Protein AF-A0A9P9I8K3-F1 (afdb_monomer_lite)

Structure (mmCIF, N/CA/C/O backbone):
data_AF-A0A9P9I8K3-F1
#
_entry.id   AF-A0A9P9I8K3-F1
#
loop_
_atom_site.group_PDB
_atom_site.id
_atom_site.type_symbol
_atom_site.label_atom_id
_atom_site.label_alt_id
_atom_site.label_comp_id
_atom_site.label_asym_id
_atom_site.label_entity_id
_atom_site.label_seq_id
_atom_site.pdbx_PDB_ins_code
_atom_site.Cartn_x
_atom_site.Cartn_y
_atom_site.Cartn_z
_atom_site.occupancy
_atom_site.B_iso_or_equiv
_atom_site.auth_seq_id
_atom_site.auth_comp_id
_atom_site.auth_asym_id
_atom_site.auth_atom_id
_atom_site.pdbx_PDB_model_num
ATOM 1 N N . ILE A 1 1 ? -10.895 -3.985 -4.650 1.00 85.12 1 ILE A N 1
ATOM 2 C CA . ILE A 1 1 ? -10.514 -5.152 -3.808 1.00 85.12 1 ILE A CA 1
ATOM 3 C C . ILE A 1 1 ? -10.291 -4.659 -2.381 1.00 85.12 1 ILE A C 1
ATOM 5 O O . ILE A 1 1 ? -9.589 -3.673 -2.238 1.00 85.12 1 ILE A O 1
ATOM 9 N N . VAL A 1 2 ? -10.897 -5.273 -1.355 1.00 86.38 2 VAL A N 1
ATOM 10 C CA . VAL A 1 2 ? -10.817 -4.781 0.048 1.00 86.38 2 VAL A CA 1
ATOM 11 C C . VAL A 1 2 ? -9.878 -5.577 0.962 1.00 86.38 2 VAL A C 1
ATOM 13 O O . VAL A 1 2 ? -9.572 -5.116 2.061 1.00 86.38 2 VAL A O 1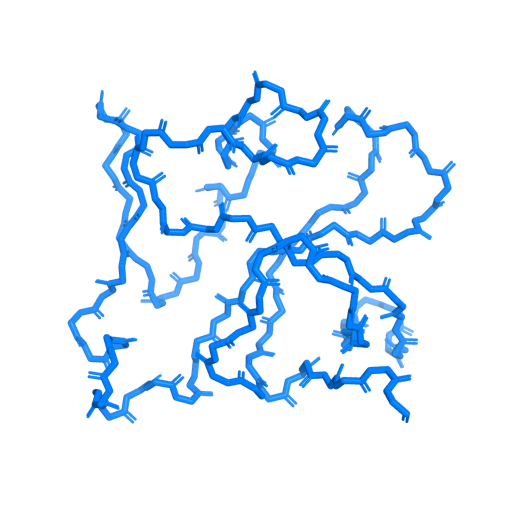
ATOM 16 N N . ASP A 1 3 ? -9.421 -6.739 0.501 1.00 87.19 3 ASP A N 1
ATOM 17 C CA . ASP A 1 3 ? -8.484 -7.622 1.203 1.00 87.19 3 ASP A CA 1
ATOM 18 C C . ASP A 1 3 ? -7.600 -8.355 0.170 1.00 87.19 3 ASP A C 1
ATOM 20 O O . ASP A 1 3 ? -7.895 -9.487 -0.223 1.00 87.19 3 ASP A O 1
ATOM 24 N N . PRO A 1 4 ? -6.609 -7.668 -0.433 1.00 87.94 4 PRO A N 1
ATOM 25 C CA . PRO A 1 4 ? -5.692 -8.289 -1.379 1.00 87.94 4 PRO A CA 1
ATOM 26 C C . PRO A 1 4 ? -4.710 -9.213 -0.656 1.00 87.94 4 PRO A C 1
ATOM 28 O O . PRO A 1 4 ? -4.258 -8.924 0.449 1.00 87.94 4 PRO A O 1
ATOM 31 N N . THR A 1 5 ? -4.316 -10.300 -1.314 1.00 88.00 5 THR A N 1
ATOM 32 C CA . THR A 1 5 ? -3.322 -11.224 -0.768 1.00 88.00 5 THR A CA 1
ATOM 33 C C . THR A 1 5 ? -1.933 -10.576 -0.805 1.00 88.00 5 THR A C 1
ATOM 35 O O . THR A 1 5 ? -1.473 -10.210 -1.894 1.00 88.00 5 THR A O 1
ATOM 38 N N . PRO A 1 6 ? -1.234 -10.444 0.338 1.00 85.38 6 PRO A N 1
ATOM 39 C CA . PRO A 1 6 ? 0.151 -9.986 0.347 1.00 85.38 6 PRO A CA 1
ATOM 40 C C . PRO A 1 6 ? 1.045 -10.887 -0.513 1.00 85.38 6 PRO A C 1
ATOM 42 O O . PRO A 1 6 ? 0.878 -12.105 -0.532 1.00 85.38 6 PRO A O 1
ATOM 45 N N . GLY A 1 7 ? 1.969 -10.290 -1.264 1.00 84.81 7 GLY A N 1
ATOM 46 C CA . GLY A 1 7 ? 2.790 -10.986 -2.258 1.00 84.81 7 GLY A CA 1
ATOM 47 C C . GLY A 1 7 ? 2.058 -11.324 -3.566 1.00 84.81 7 GLY A C 1
ATOM 48 O O . GLY A 1 7 ? 2.680 -11.835 -4.496 1.00 84.81 7 GLY A O 1
ATOM 49 N N . GLY A 1 8 ? 0.759 -11.030 -3.676 1.00 88.75 8 GLY A N 1
ATOM 50 C CA . GLY A 1 8 ? -0.001 -11.175 -4.915 1.00 88.75 8 GLY A CA 1
ATOM 51 C C . GLY A 1 8 ? 0.300 -10.064 -5.925 1.00 88.75 8 GLY A C 1
ATOM 52 O O . GLY A 1 8 ? 0.575 -8.919 -5.552 1.00 88.75 8 GLY A O 1
ATOM 53 N N . ILE A 1 9 ? 0.222 -10.403 -7.216 1.00 91.25 9 ILE A N 1
ATOM 54 C CA . ILE A 1 9 ? 0.326 -9.444 -8.324 1.00 91.25 9 ILE A CA 1
ATOM 55 C C . ILE A 1 9 ? -1.080 -8.998 -8.731 1.00 91.25 9 ILE A C 1
ATOM 57 O O . ILE A 1 9 ? -1.965 -9.825 -8.935 1.00 91.25 9 ILE A O 1
ATOM 61 N N . TYR A 1 10 ? -1.261 -7.691 -8.877 1.00 93.88 10 TYR A N 1
ATOM 62 C CA . TYR A 1 10 ? -2.519 -7.041 -9.239 1.00 93.88 10 TYR A CA 1
ATOM 63 C C . TYR A 1 10 ? -2.270 -5.967 -10.303 1.00 93.88 10 TYR A C 1
ATOM 65 O O . TYR A 1 10 ? -1.129 -5.580 -10.550 1.00 93.88 10 TYR A O 1
ATOM 73 N N . LEU A 1 11 ? -3.330 -5.453 -10.923 1.00 93.81 11 LEU A N 1
ATOM 74 C CA . LEU A 1 11 ? -3.279 -4.194 -11.661 1.00 93.81 11 LEU A CA 1
ATOM 75 C C . LEU A 1 11 ? -3.562 -3.047 -10.691 1.00 93.81 11 LEU A C 1
ATOM 77 O O . LEU A 1 11 ? -4.617 -3.016 -10.061 1.00 93.81 11 LEU A O 1
ATOM 81 N N . GLY A 1 12 ? -2.628 -2.108 -10.586 1.00 92.75 12 GLY A N 1
ATOM 82 C CA . GLY A 1 12 ? -2.774 -0.870 -9.829 1.00 92.75 12 GLY A CA 1
ATOM 83 C C . GLY A 1 12 ? -2.817 0.328 -10.768 1.00 92.75 12 GLY A C 1
ATOM 84 O O . GLY A 1 12 ? -1.989 0.435 -11.677 1.00 92.75 12 GLY A O 1
ATOM 85 N N . TYR A 1 13 ? -3.767 1.237 -10.564 1.00 89.81 13 TYR A N 1
ATOM 86 C CA . TYR A 1 13 ? -3.799 2.491 -11.311 1.00 89.81 13 TYR A CA 1
ATOM 87 C C . TYR A 1 13 ? -2.791 3.484 -10.726 1.00 89.81 13 TYR A C 1
ATOM 89 O O . TYR A 1 13 ? -2.926 3.943 -9.589 1.00 89.81 13 TYR A O 1
ATOM 97 N N . TRP A 1 14 ? -1.770 3.845 -11.506 1.00 80.12 14 TRP A N 1
ATOM 98 C CA . TRP A 1 14 ? -0.751 4.788 -11.061 1.00 80.12 14 TRP A CA 1
ATOM 99 C C . TRP A 1 14 ? -1.091 6.206 -11.510 1.00 80.12 14 TRP A C 1
ATOM 101 O O . TRP A 1 14 ? -1.017 6.549 -12.688 1.00 80.12 14 TRP A O 1
ATOM 111 N N . SER A 1 15 ? -1.419 7.081 -10.559 1.00 73.19 15 SER A N 1
ATOM 112 C CA . SER A 1 15 ? -1.849 8.454 -10.856 1.00 73.19 15 SER A CA 1
ATOM 113 C C . SER A 1 15 ? -0.802 9.301 -11.597 1.00 73.19 15 SER A C 1
ATOM 115 O O . SER A 1 15 ? -1.179 10.199 -12.354 1.00 73.19 15 SER A O 1
ATOM 117 N N . LYS A 1 16 ? 0.501 9.013 -11.426 1.00 72.00 16 LYS A N 1
ATOM 118 C CA . LYS A 1 16 ? 1.592 9.736 -12.106 1.00 72.00 16 LYS A CA 1
ATOM 119 C C . LYS A 1 16 ? 1.666 9.417 -13.599 1.00 72.00 16 LYS A C 1
ATOM 121 O O . LYS A 1 16 ? 1.841 10.339 -14.391 1.00 72.00 16 LYS A O 1
ATOM 126 N N . SER A 1 17 ? 1.532 8.145 -13.977 1.00 76.06 17 SER A N 1
ATOM 127 C CA . SER A 1 17 ? 1.537 7.724 -15.386 1.00 76.06 17 SER A CA 1
ATOM 128 C C . SER A 1 17 ? 0.142 7.727 -16.017 1.00 76.06 17 SER A C 1
ATOM 130 O O . SER A 1 17 ? 0.040 7.782 -17.236 1.00 76.06 17 SER A O 1
ATOM 132 N N . ARG A 1 18 ? -0.927 7.741 -15.203 1.00 83.31 18 ARG A N 1
ATOM 133 C CA . ARG A 1 18 ? -2.337 7.578 -15.611 1.00 83.31 18 ARG A CA 1
ATOM 134 C C . ARG A 1 18 ? -2.603 6.260 -16.339 1.00 83.31 18 ARG A C 1
ATOM 136 O O . ARG A 1 18 ? -3.443 6.194 -17.234 1.00 83.31 18 ARG A O 1
ATOM 143 N N . GLU A 1 19 ? -1.895 5.214 -15.938 1.00 88.00 19 GLU A N 1
ATOM 144 C CA . GLU A 1 19 ? -1.975 3.891 -16.547 1.00 88.00 19 GLU A CA 1
ATOM 145 C C . GLU A 1 19 ? -2.181 2.811 -15.485 1.00 88.00 19 GLU A C 1
ATOM 147 O O . GLU A 1 19 ? -1.772 2.958 -14.330 1.00 88.00 19 GLU A O 1
ATOM 152 N N . TRP A 1 20 ? -2.809 1.712 -15.902 1.00 90.94 20 TRP A N 1
ATOM 153 C CA . TRP A 1 20 ? -2.858 0.479 -15.126 1.00 90.94 20 TRP A CA 1
ATOM 154 C C . TRP A 1 20 ? -1.548 -0.271 -15.313 1.00 90.94 20 TRP A C 1
ATOM 156 O O . TRP A 1 20 ? -1.151 -0.562 -16.441 1.00 90.94 20 TRP A O 1
ATOM 166 N N . GLN A 1 21 ? -0.876 -0.576 -14.210 1.00 91.00 21 GLN A N 1
ATOM 167 C CA . GLN A 1 21 ? 0.398 -1.281 -14.219 1.00 91.00 21 GLN A CA 1
ATOM 168 C C . GLN A 1 21 ? 0.326 -2.487 -13.298 1.00 91.00 21 GLN A C 1
ATOM 170 O O . GLN A 1 21 ? -0.411 -2.481 -12.312 1.00 91.00 21 GLN A O 1
ATOM 175 N N . ALA A 1 22 ? 1.099 -3.523 -13.618 1.00 92.31 22 ALA A N 1
ATOM 176 C CA . ALA A 1 22 ? 1.294 -4.614 -12.682 1.00 92.31 22 ALA A CA 1
ATOM 177 C C . ALA A 1 22 ? 1.956 -4.059 -11.414 1.00 92.31 22 ALA A C 1
ATOM 179 O O . ALA A 1 22 ? 2.934 -3.307 -11.484 1.00 92.31 22 ALA A O 1
ATOM 180 N N . VAL A 1 23 ? 1.415 -4.436 -10.265 1.00 92.38 23 VAL A N 1
ATOM 181 C CA . VAL A 1 23 ? 1.926 -4.077 -8.949 1.00 92.38 23 VAL A CA 1
ATOM 182 C C . VAL A 1 23 ? 1.945 -5.307 -8.060 1.00 92.38 23 VAL A C 1
ATOM 184 O O . VAL A 1 23 ? 1.081 -6.177 -8.163 1.00 92.38 23 VAL A O 1
ATOM 187 N N . LEU A 1 24 ? 2.934 -5.378 -7.182 1.00 90.56 24 LEU A N 1
ATOM 188 C CA . LEU A 1 24 ? 3.017 -6.384 -6.135 1.00 90.56 24 LEU A CA 1
ATOM 189 C C . LEU A 1 24 ? 2.473 -5.782 -4.841 1.00 90.56 24 LEU A C 1
ATOM 191 O O . LEU A 1 24 ? 2.978 -4.753 -4.391 1.00 90.56 24 LEU A O 1
ATOM 195 N N . VAL A 1 25 ? 1.466 -6.410 -4.237 1.00 89.69 25 VAL A N 1
ATOM 196 C CA . VAL A 1 25 ? 0.932 -5.965 -2.943 1.00 89.69 25 VAL A CA 1
ATOM 197 C C . VAL A 1 25 ? 1.900 -6.358 -1.835 1.00 89.69 25 VAL A C 1
ATOM 199 O O . VAL A 1 25 ? 2.262 -7.525 -1.690 1.00 89.69 25 VAL A O 1
ATOM 202 N N . LEU A 1 26 ? 2.323 -5.377 -1.045 1.00 87.19 26 LEU A N 1
ATOM 203 C CA . LEU A 1 26 ? 3.215 -5.569 0.090 1.00 87.19 26 LEU A CA 1
ATOM 204 C C . LEU A 1 26 ? 2.401 -5.894 1.347 1.00 87.19 26 LEU A C 1
ATOM 206 O O . LEU A 1 26 ? 1.265 -5.444 1.511 1.00 87.19 26 LEU A O 1
ATOM 210 N N . SER A 1 27 ? 2.996 -6.645 2.271 1.00 77.31 27 SER A N 1
ATOM 211 C CA . SER A 1 27 ? 2.410 -6.878 3.592 1.00 77.31 27 SER A CA 1
ATOM 212 C C . SER A 1 27 ? 2.394 -5.567 4.383 1.00 77.31 27 SER A C 1
ATOM 214 O O . SER A 1 27 ? 3.428 -5.118 4.866 1.00 77.31 27 SER A O 1
ATOM 216 N N . GLY A 1 28 ? 1.226 -4.925 4.468 1.00 64.69 28 GLY A N 1
ATOM 217 C CA . GLY A 1 28 ? 1.055 -3.659 5.189 1.00 64.69 28 GLY A CA 1
ATOM 218 C C . GLY A 1 28 ? 0.711 -3.830 6.668 1.00 64.69 28 GLY A C 1
ATOM 219 O O . GLY A 1 28 ? 1.180 -3.060 7.492 1.00 64.69 28 GLY A O 1
ATOM 220 N N . VAL A 1 29 ? -0.084 -4.841 7.030 1.00 59.03 29 VAL A N 1
ATOM 221 C CA . VAL A 1 29 ? -0.595 -5.011 8.402 1.00 59.03 29 VAL A CA 1
ATOM 222 C C . VAL A 1 29 ? -0.159 -6.358 8.951 1.00 59.03 29 VAL A C 1
ATOM 224 O O . VAL A 1 29 ? -0.875 -7.349 8.851 1.00 59.03 29 VAL A O 1
ATOM 227 N N . ALA A 1 30 ? 1.055 -6.398 9.492 1.00 52.81 30 ALA A N 1
ATOM 228 C CA . ALA A 1 30 ? 1.511 -7.453 10.387 1.00 52.81 30 ALA A CA 1
ATOM 229 C C . ALA A 1 30 ? 2.756 -6.956 11.152 1.00 52.81 30 ALA A C 1
ATOM 231 O O . ALA A 1 30 ? 3.777 -6.687 10.523 1.00 52.81 30 ALA A O 1
ATOM 232 N N . PRO A 1 31 ? 2.701 -6.843 12.490 1.00 44.28 31 PRO A N 1
ATOM 233 C CA . PRO A 1 31 ? 3.753 -6.238 13.315 1.00 44.28 31 PRO A CA 1
ATOM 234 C C . PRO A 1 31 ? 5.060 -7.046 13.408 1.00 44.28 31 PRO A C 1
ATOM 236 O O . PRO A 1 31 ? 6.055 -6.527 13.900 1.00 44.28 31 PRO A O 1
ATOM 239 N N . GLU A 1 32 ? 5.083 -8.302 12.955 1.00 45.25 32 GLU A N 1
ATOM 240 C CA . GLU A 1 32 ? 6.224 -9.208 13.176 1.00 45.25 32 GLU A CA 1
ATOM 241 C C . GLU A 1 32 ? 6.635 -10.022 11.946 1.00 45.25 32 GLU A C 1
ATOM 243 O O . GLU A 1 32 ? 7.502 -10.892 12.043 1.00 45.25 32 GLU A O 1
ATOM 248 N N . GLN A 1 33 ? 6.033 -9.764 10.782 1.00 50.47 33 GLN A N 1
ATOM 249 C CA . GLN A 1 33 ? 6.426 -10.459 9.561 1.00 50.47 33 GLN A CA 1
ATOM 250 C C . GLN A 1 33 ? 7.171 -9.493 8.640 1.00 50.47 33 GLN A C 1
ATOM 252 O O . GLN A 1 33 ? 6.593 -8.477 8.248 1.00 50.47 33 GLN A O 1
ATOM 257 N N . PRO A 1 34 ? 8.446 -9.773 8.296 1.00 55.25 34 PRO A N 1
ATOM 258 C CA . PRO A 1 34 ? 9.110 -9.044 7.226 1.00 55.25 34 PRO A CA 1
ATOM 259 C C . PRO A 1 34 ? 8.254 -9.136 5.963 1.00 55.25 34 PRO A C 1
ATOM 261 O O . PRO A 1 34 ? 7.464 -10.071 5.806 1.00 55.25 34 PRO A O 1
ATOM 264 N N . ILE A 1 35 ? 8.398 -8.170 5.059 1.00 61.88 35 ILE A N 1
ATOM 265 C CA . ILE A 1 35 ? 7.731 -8.248 3.761 1.00 61.88 35 ILE A CA 1
ATOM 266 C C . ILE A 1 35 ? 8.249 -9.517 3.058 1.00 61.88 35 ILE A C 1
ATOM 268 O O . ILE A 1 35 ? 9.364 -9.540 2.535 1.00 61.88 35 ILE A O 1
ATOM 272 N N . ASP A 1 36 ? 7.459 -10.593 3.087 1.00 57.41 36 ASP A N 1
ATOM 273 C CA . ASP A 1 36 ? 7.870 -11.942 2.673 1.00 57.41 36 ASP A CA 1
ATOM 274 C C . ASP A 1 36 ? 7.838 -12.104 1.147 1.00 57.41 36 ASP A C 1
ATOM 276 O O . ASP A 1 36 ? 7.117 -12.906 0.563 1.00 57.41 36 ASP A O 1
ATOM 280 N N . ILE A 1 37 ? 8.607 -11.248 0.483 1.00 60.25 37 ILE A N 1
ATOM 281 C CA . ILE A 1 37 ? 8.831 -11.213 -0.965 1.00 60.25 37 ILE A CA 1
ATOM 282 C C . ILE A 1 37 ? 10.334 -11.276 -1.275 1.00 60.25 37 ILE A C 1
ATOM 284 O O . ILE A 1 37 ? 10.790 -10.815 -2.319 1.00 60.25 37 ILE A O 1
ATOM 288 N N . GLY A 1 38 ? 11.129 -11.805 -0.337 1.00 60.00 38 GLY A N 1
ATOM 289 C CA . GLY A 1 38 ? 12.592 -11.806 -0.410 1.00 60.00 38 GLY A CA 1
ATOM 290 C C . GLY A 1 38 ? 13.258 -10.531 0.125 1.00 60.00 38 GLY A C 1
ATOM 291 O O . GLY A 1 38 ? 14.425 -10.290 -0.180 1.00 60.00 38 GLY A O 1
ATOM 292 N N . PHE A 1 39 ? 12.553 -9.726 0.932 1.00 66.06 39 PHE A N 1
ATOM 293 C CA . PHE A 1 39 ? 13.076 -8.503 1.546 1.00 66.06 39 PHE A CA 1
ATOM 294 C C . PHE A 1 39 ? 12.938 -8.516 3.068 1.00 66.06 39 PHE A C 1
ATOM 296 O O . PHE A 1 39 ? 11.847 -8.450 3.623 1.00 66.06 39 PHE A O 1
ATOM 303 N N . ALA A 1 40 ? 14.076 -8.552 3.757 1.00 66.62 40 ALA A N 1
ATOM 304 C CA . ALA A 1 40 ? 14.140 -8.518 5.214 1.00 66.62 40 ALA A CA 1
ATOM 305 C C . ALA A 1 40 ? 14.105 -7.075 5.753 1.00 66.62 40 ALA A C 1
ATOM 307 O O . ALA A 1 40 ? 15.029 -6.652 6.444 1.00 66.62 40 ALA A O 1
ATOM 308 N N . GLY A 1 41 ? 13.070 -6.311 5.403 1.00 71.75 41 GLY A N 1
ATOM 309 C CA . GLY A 1 41 ? 12.872 -4.954 5.910 1.00 71.75 41 GLY A CA 1
ATOM 310 C C . GLY A 1 41 ? 11.403 -4.604 6.119 1.00 71.75 41 GLY A C 1
ATOM 311 O O . GLY A 1 41 ? 10.508 -5.425 5.910 1.00 71.75 41 GLY A O 1
ATOM 312 N N . THR A 1 42 ? 11.179 -3.381 6.582 1.00 76.75 42 THR A N 1
ATOM 313 C CA . THR A 1 42 ? 9.886 -2.854 7.029 1.00 76.75 42 THR A CA 1
ATOM 314 C C . THR A 1 42 ? 9.305 -1.853 6.027 1.00 76.75 42 THR A C 1
ATOM 316 O O . THR A 1 42 ? 9.988 -1.365 5.127 1.00 76.75 42 THR A O 1
ATOM 319 N N . ILE A 1 43 ? 8.040 -1.471 6.215 1.00 80.31 43 ILE A N 1
ATOM 320 C CA . ILE A 1 43 ? 7.424 -0.356 5.475 1.00 80.31 43 ILE A CA 1
ATOM 321 C C . ILE A 1 43 ? 8.157 0.982 5.693 1.00 80.31 43 ILE A C 1
ATOM 323 O O . ILE A 1 43 ? 8.103 1.858 4.830 1.00 80.31 43 ILE A O 1
ATOM 327 N N . GLN A 1 44 ? 8.846 1.139 6.831 1.00 81.88 44 GLN A N 1
ATOM 328 C CA . GLN A 1 44 ? 9.628 2.331 7.146 1.00 81.88 44 GLN A CA 1
ATOM 329 C C . GLN A 1 44 ? 10.911 2.365 6.316 1.00 81.88 44 GLN A C 1
ATOM 331 O O . GLN A 1 44 ? 11.255 3.415 5.781 1.00 81.88 44 GLN A O 1
ATOM 336 N N . ASP A 1 45 ? 11.574 1.219 6.137 1.00 81.00 45 ASP A N 1
ATOM 337 C CA . ASP A 1 45 ? 12.769 1.106 5.287 1.00 81.00 45 ASP A CA 1
ATOM 338 C C . ASP A 1 45 ? 12.470 1.432 3.814 1.00 81.00 45 ASP A C 1
ATOM 340 O O . ASP A 1 45 ? 13.359 1.828 3.064 1.00 81.00 45 ASP A O 1
ATOM 344 N N . LEU A 1 46 ? 11.203 1.300 3.410 1.00 82.50 46 LEU A N 1
ATOM 345 C CA . LEU A 1 46 ? 10.693 1.664 2.088 1.00 82.50 46 LEU A CA 1
ATOM 346 C C . LEU A 1 46 ? 10.229 3.129 1.983 1.00 82.50 46 LEU A C 1
ATOM 348 O O . LEU A 1 46 ? 9.749 3.539 0.929 1.00 82.50 46 LEU A O 1
ATOM 352 N N . GLY A 1 47 ? 10.315 3.920 3.058 1.00 85.62 47 GLY A N 1
ATOM 353 C CA . GLY A 1 47 ? 9.862 5.318 3.080 1.00 85.62 47 GLY A CA 1
ATOM 354 C C . GLY A 1 47 ? 8.338 5.498 3.015 1.00 85.62 47 GLY A C 1
ATOM 355 O O . GLY A 1 47 ? 7.848 6.621 2.918 1.00 85.62 47 GLY A O 1
ATOM 356 N N . LEU A 1 48 ? 7.552 4.419 3.107 1.00 86.50 48 LEU A N 1
ATOM 357 C CA . LEU A 1 48 ? 6.087 4.474 2.991 1.00 86.50 48 LEU A CA 1
ATOM 358 C C . LEU A 1 48 ? 5.416 5.166 4.187 1.00 86.50 48 LEU A C 1
ATOM 360 O O . LEU A 1 48 ? 4.272 5.609 4.085 1.00 86.50 48 LEU A O 1
ATOM 364 N N . THR A 1 49 ? 6.136 5.303 5.302 1.00 86.81 49 THR A N 1
ATOM 365 C CA . THR A 1 49 ? 5.684 6.015 6.503 1.00 86.81 49 THR A CA 1
ATOM 366 C C . THR A 1 49 ? 5.795 7.540 6.385 1.00 86.81 49 THR A C 1
ATOM 368 O O . THR A 1 49 ? 5.233 8.239 7.221 1.00 86.81 49 THR A O 1
ATOM 371 N N . GLU A 1 50 ? 6.4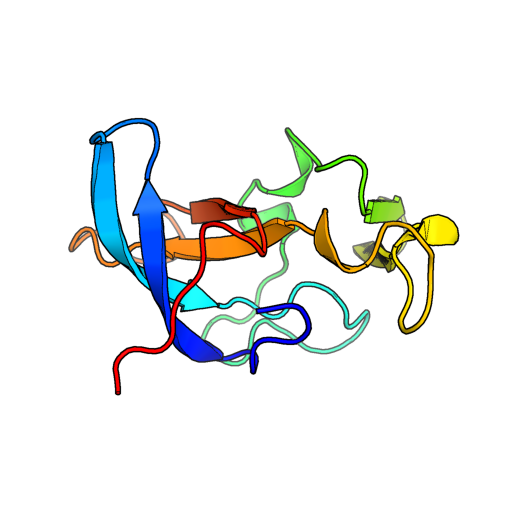93 8.083 5.375 1.00 86.94 50 GLU A N 1
ATOM 372 C CA . GLU A 1 50 ? 6.617 9.541 5.174 1.00 86.94 50 GLU A CA 1
ATOM 373 C C . GLU A 1 50 ? 5.285 10.196 4.779 1.00 86.94 50 GLU A C 1
ATOM 375 O O . GLU A 1 50 ? 5.023 11.350 5.120 1.00 86.94 50 GLU A O 1
ATOM 380 N N . GLN A 1 51 ? 4.436 9.456 4.061 1.00 87.94 51 GLN A N 1
ATOM 381 C CA . GLN A 1 51 ? 3.099 9.876 3.640 1.00 87.94 51 GLN A CA 1
ATOM 382 C C . GLN A 1 51 ? 2.115 8.741 3.899 1.00 87.94 51 GLN A C 1
ATOM 384 O O . GLN A 1 51 ? 1.741 7.997 2.993 1.00 87.94 51 GLN A O 1
ATOM 389 N N . LEU A 1 52 ? 1.731 8.594 5.166 1.00 90.38 52 LEU A N 1
ATOM 390 C CA . LEU A 1 52 ? 0.842 7.524 5.587 1.00 90.38 52 LEU A CA 1
ATOM 391 C C . LEU A 1 52 ? -0.620 7.819 5.192 1.00 90.38 52 LEU A C 1
ATOM 393 O O . LEU A 1 52 ? -1.131 8.893 5.525 1.00 90.38 52 LEU A O 1
ATOM 397 N N . PRO A 1 53 ? -1.320 6.886 4.520 1.00 93.31 53 PRO A N 1
ATOM 398 C CA . PRO A 1 53 ? -2.740 7.028 4.232 1.00 93.31 53 PRO A CA 1
ATOM 399 C C . PRO A 1 53 ? -3.593 7.120 5.507 1.00 93.31 53 PRO A C 1
ATOM 401 O O . PRO A 1 53 ? -3.251 6.512 6.524 1.00 93.31 53 PRO A O 1
ATOM 404 N N . PRO A 1 54 ? -4.759 7.790 5.450 1.00 93.88 54 PRO A N 1
ATOM 405 C CA . PRO A 1 54 ? -5.644 7.954 6.606 1.00 93.88 54 PRO A CA 1
ATOM 406 C C . PRO A 1 54 ? -6.220 6.631 7.123 1.00 93.88 54 PRO A C 1
ATOM 408 O O . PRO A 1 54 ? -6.690 6.579 8.251 1.00 93.88 54 PRO A O 1
ATOM 411 N N . CYS A 1 55 ? -6.167 5.554 6.335 1.00 93.06 55 CYS A N 1
ATOM 412 C CA . CYS A 1 55 ? -6.627 4.237 6.761 1.00 93.06 55 CYS A CA 1
ATOM 413 C C . CYS A 1 55 ? -5.714 3.562 7.793 1.00 93.06 55 CYS A C 1
ATOM 415 O O . CYS A 1 55 ? -6.090 2.519 8.324 1.00 93.06 55 CYS A O 1
ATOM 417 N N . TYR A 1 56 ? -4.552 4.142 8.101 1.00 92.44 56 TYR A N 1
ATOM 418 C CA . TYR A 1 56 ? -3.570 3.551 9.000 1.00 92.44 56 TYR A CA 1
ATOM 419 C C . TYR A 1 56 ? -3.279 4.392 10.245 1.00 92.44 56 TYR A C 1
ATOM 421 O O . TYR A 1 56 ? -3.400 5.619 10.266 1.00 92.44 56 TYR A O 1
ATOM 429 N N . THR A 1 57 ? -2.817 3.696 11.277 1.00 90.31 57 THR A N 1
ATOM 430 C CA . THR A 1 57 ? -2.059 4.234 12.405 1.00 90.31 57 THR A CA 1
ATOM 431 C C . THR A 1 57 ? -0.681 3.595 12.421 1.00 90.31 57 THR A C 1
ATOM 433 O O . THR A 1 57 ? -0.573 2.386 12.218 1.00 90.31 57 THR A O 1
ATOM 436 N N . TYR A 1 58 ? 0.353 4.386 12.696 1.00 87.19 58 TYR A N 1
ATOM 437 C CA . TYR A 1 58 ? 1.728 3.911 12.799 1.00 87.19 58 TYR A CA 1
ATOM 438 C C . TYR A 1 58 ? 2.321 4.287 14.156 1.00 87.19 58 TYR A C 1
ATOM 440 O O . TYR A 1 58 ? 2.250 5.454 14.547 1.00 87.19 58 TYR A O 1
ATOM 448 N N . ASP A 1 59 ? 2.917 3.321 14.851 1.00 85.94 59 ASP A N 1
ATOM 449 C CA . ASP A 1 59 ? 3.714 3.557 16.054 1.00 85.94 59 ASP A CA 1
ATOM 450 C C . ASP A 1 59 ? 5.215 3.497 15.713 1.00 85.94 59 ASP A C 1
ATOM 452 O O . ASP A 1 59 ? 5.754 2.411 15.497 1.00 85.94 59 ASP A O 1
ATOM 456 N N . PRO A 1 60 ? 5.932 4.639 15.704 1.00 80.50 60 PRO A N 1
ATOM 457 C CA . PRO A 1 60 ? 7.357 4.675 15.384 1.00 80.50 60 PRO A CA 1
ATOM 458 C C . PRO A 1 60 ? 8.261 3.971 16.402 1.00 80.50 60 PRO A C 1
ATOM 460 O O . PRO A 1 60 ? 9.417 3.704 16.085 1.00 80.50 60 PRO A O 1
ATOM 463 N N . GLN A 1 61 ? 7.792 3.726 17.632 1.00 81.94 61 GLN A N 1
ATOM 464 C CA . GLN A 1 61 ? 8.592 3.040 18.652 1.00 81.94 61 GLN A CA 1
ATOM 465 C C . GLN A 1 61 ? 8.603 1.531 18.433 1.00 81.94 61 GLN A C 1
ATOM 467 O O . GLN A 1 61 ? 9.622 0.881 18.658 1.00 81.94 61 GLN A O 1
ATOM 472 N N . THR A 1 62 ? 7.464 0.985 18.013 1.00 78.00 62 THR A N 1
ATOM 473 C CA . THR A 1 62 ? 7.274 -0.455 17.814 1.00 78.00 62 THR A CA 1
ATOM 474 C C . THR A 1 62 ? 7.360 -0.867 16.344 1.00 78.00 62 THR A C 1
ATOM 476 O O . THR A 1 62 ? 7.516 -2.048 16.059 1.00 78.00 62 THR A O 1
ATOM 479 N N . GLY A 1 63 ? 7.285 0.086 15.410 1.00 75.69 63 GLY A N 1
ATOM 480 C CA . GLY A 1 63 ? 7.232 -0.170 13.969 1.00 75.69 63 GLY A CA 1
ATOM 481 C C . GLY A 1 63 ? 5.885 -0.729 13.502 1.00 75.69 63 GLY A C 1
ATOM 482 O O . GLY A 1 6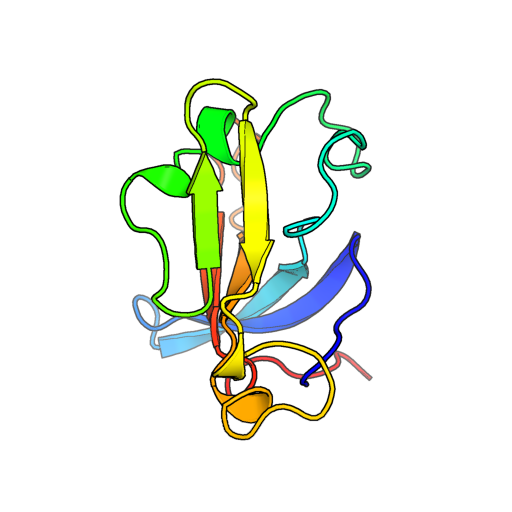3 ? 5.766 -1.190 12.368 1.00 75.69 63 GLY A O 1
ATOM 483 N N . ILE A 1 64 ? 4.872 -0.716 14.373 1.00 78.88 64 ILE A N 1
ATOM 484 C CA . ILE A 1 64 ? 3.583 -1.350 14.112 1.00 78.88 64 ILE A CA 1
ATOM 485 C C . ILE A 1 64 ? 2.736 -0.445 13.227 1.00 78.88 64 ILE A C 1
ATOM 487 O O . ILE A 1 64 ? 2.449 0.701 13.579 1.00 78.88 64 ILE A O 1
ATOM 491 N N . LEU A 1 65 ? 2.295 -1.001 12.100 1.00 83.50 65 LEU A N 1
ATOM 492 C CA . LEU A 1 65 ? 1.256 -0.433 11.255 1.00 83.50 65 LEU A CA 1
ATOM 493 C C . LEU A 1 65 ? -0.046 -1.209 11.465 1.00 83.50 65 LEU A C 1
ATOM 495 O O . LEU A 1 65 ? -0.077 -2.426 11.291 1.00 83.50 65 LEU A O 1
ATOM 499 N N . ASP A 1 66 ? -1.110 -0.501 11.828 1.00 87.31 66 ASP A N 1
ATOM 500 C CA . ASP A 1 66 ? -2.445 -1.072 12.036 1.00 87.31 66 ASP A CA 1
ATOM 501 C C . ASP A 1 66 ? -3.505 -0.241 11.308 1.00 87.31 66 ASP A C 1
ATOM 503 O O . ASP A 1 66 ? -3.293 0.929 10.978 1.00 87.31 66 ASP A O 1
ATOM 507 N N . TRP A 1 67 ? -4.655 -0.852 11.051 1.00 90.88 67 TRP A N 1
ATOM 508 C CA . TRP A 1 67 ? -5.817 -0.177 10.495 1.00 90.88 67 TRP A CA 1
ATOM 509 C C . TRP A 1 67 ? -6.441 0.776 11.518 1.00 90.88 67 TRP A C 1
ATOM 511 O O . TRP A 1 67 ? -6.667 0.414 12.677 1.00 90.88 67 TRP A O 1
ATOM 521 N N . GLN A 1 68 ? -6.836 1.963 11.058 1.00 92.75 68 GLN A N 1
ATOM 522 C CA . GLN A 1 68 ? -7.778 2.794 11.805 1.00 92.75 68 GLN A CA 1
ATOM 523 C C . GLN A 1 68 ? -9.122 2.079 11.974 1.00 92.75 68 GLN A C 1
ATOM 525 O O . GLN A 1 68 ? -9.520 1.278 11.131 1.00 92.75 68 GLN A O 1
ATOM 530 N N . GLU A 1 69 ? -9.831 2.385 13.063 1.00 92.69 69 GLU A N 1
ATOM 531 C CA . GLU A 1 69 ? -11.040 1.670 13.491 1.00 92.69 69 GLU A CA 1
ATOM 532 C C . GLU A 1 69 ? -12.104 1.564 12.387 1.00 92.69 69 GLU A C 1
ATOM 534 O O . GLU A 1 69 ? -12.529 0.457 12.059 1.00 92.69 69 GLU A O 1
ATOM 539 N N . ASP A 1 70 ? -12.438 2.676 11.727 1.00 95.06 70 ASP A N 1
ATOM 540 C CA . ASP A 1 70 ? -13.433 2.711 10.643 1.00 95.06 70 ASP A CA 1
ATOM 541 C C . ASP A 1 70 ? -13.004 1.950 9.379 1.00 95.06 70 ASP A C 1
ATOM 543 O O . ASP A 1 70 ? -13.838 1.582 8.546 1.00 95.06 70 ASP A O 1
ATOM 547 N N . TYR A 1 71 ? -11.700 1.712 9.235 1.00 94.56 71 TYR A N 1
ATOM 548 C CA . TYR A 1 71 ? -11.097 1.008 8.113 1.00 94.56 71 TYR A CA 1
ATOM 549 C C . TYR A 1 71 ? -10.839 -0.461 8.425 1.00 94.56 71 TYR A C 1
ATOM 551 O O . TYR A 1 71 ? -10.318 -1.145 7.555 1.00 94.56 71 TYR A O 1
ATOM 559 N N . LYS A 1 72 ? -11.163 -0.982 9.615 1.00 91.50 72 LYS A N 1
ATOM 560 C CA . LYS A 1 72 ? -11.070 -2.422 9.920 1.00 91.50 72 LYS A CA 1
ATOM 561 C C . LYS A 1 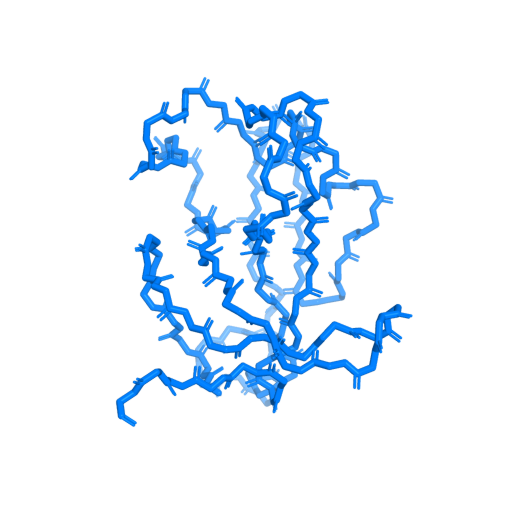72 ? -12.107 -3.228 9.131 1.00 91.50 72 LYS A C 1
ATOM 563 O O . LYS A 1 72 ? -12.987 -2.671 8.475 1.00 91.50 72 LYS A O 1
ATOM 568 N N . ASP A 1 73 ? -11.966 -4.551 9.130 1.00 89.25 73 ASP A N 1
ATOM 569 C CA . ASP A 1 73 ? -12.871 -5.420 8.374 1.00 89.25 73 ASP A CA 1
ATOM 570 C C . ASP A 1 73 ? -14.311 -5.259 8.870 1.00 89.25 73 ASP A C 1
ATOM 572 O O . ASP A 1 73 ? -14.578 -5.280 10.071 1.00 89.25 73 ASP A O 1
ATOM 576 N N . GLY A 1 74 ? -15.241 -5.061 7.934 1.00 89.25 74 GLY A N 1
ATOM 577 C CA . GLY A 1 74 ? -16.640 -4.749 8.243 1.00 89.25 74 GLY A CA 1
ATOM 578 C C . GLY A 1 74 ? -16.899 -3.300 8.676 1.00 89.25 74 GLY A C 1
ATOM 579 O O . GLY A 1 74 ? -18.056 -2.943 8.897 1.00 89.25 74 GLY A O 1
ATOM 580 N N . GLY A 1 75 ? -15.861 -2.464 8.768 1.00 93.12 75 GLY A N 1
ATOM 581 C CA . GLY A 1 75 ? -15.977 -1.036 9.042 1.00 93.12 75 GLY A CA 1
ATOM 582 C C . GLY A 1 75 ? -16.561 -0.243 7.862 1.00 93.12 75 GLY A C 1
ATOM 583 O O . GLY A 1 75 ? -16.523 -0.701 6.714 1.00 93.12 75 GLY A O 1
ATOM 584 N N . PRO A 1 76 ? -17.105 0.960 8.116 1.00 95.50 76 PRO A N 1
ATOM 585 C CA . PRO A 1 76 ? -17.764 1.769 7.090 1.00 95.50 76 PRO A CA 1
ATOM 586 C C . PRO A 1 76 ? -16.814 2.248 5.983 1.00 95.50 76 PRO A C 1
ATOM 588 O O . PRO A 1 76 ? -17.261 2.458 4.857 1.00 95.50 76 PRO A O 1
ATOM 591 N N . LEU A 1 77 ? -15.516 2.387 6.274 1.00 95.94 77 LEU A N 1
ATOM 592 C CA . LEU A 1 77 ? -14.503 2.901 5.347 1.00 95.94 77 LEU A CA 1
ATOM 593 C C . LEU A 1 77 ? -13.592 1.796 4.790 1.00 95.94 77 LEU A C 1
ATOM 595 O O . LEU A 1 77 ? -12.568 2.072 4.171 1.00 95.94 77 LEU A O 1
ATOM 599 N N . VAL A 1 78 ? -13.974 0.523 4.943 1.00 92.88 78 VAL A N 1
ATOM 600 C CA . VAL A 1 78 ? -13.211 -0.633 4.434 1.00 92.88 78 VAL A CA 1
ATOM 601 C C . VAL A 1 78 ? -12.924 -0.549 2.924 1.00 92.88 78 VAL A C 1
ATOM 603 O O . VAL A 1 78 ? -11.886 -1.007 2.449 1.00 92.88 78 VAL A O 1
ATOM 606 N N . THR A 1 79 ? -13.817 0.079 2.154 1.00 93.31 79 THR A N 1
ATOM 607 C CA . THR A 1 79 ? -13.658 0.274 0.699 1.00 93.31 79 THR A CA 1
ATOM 608 C C . THR A 1 79 ? -12.771 1.466 0.325 1.00 93.31 79 THR A C 1
ATOM 610 O O . THR A 1 79 ? -12.396 1.603 -0.836 1.00 93.31 79 THR A O 1
ATOM 613 N N . GLU A 1 80 ? -12.396 2.299 1.298 1.00 94.56 80 GLU A N 1
ATOM 614 C CA . GLU A 1 80 ? -11.525 3.469 1.128 1.00 94.56 80 GLU A CA 1
ATOM 615 C C . GLU A 1 80 ? -10.072 3.190 1.548 1.00 94.56 80 GLU A C 1
ATOM 617 O O . GLU A 1 80 ? -9.228 4.088 1.553 1.00 94.56 80 GLU A O 1
ATOM 622 N N . ARG A 1 81 ? -9.755 1.933 1.888 1.00 94.19 81 ARG A N 1
ATOM 623 C CA . ARG A 1 81 ? -8.389 1.495 2.188 1.00 94.19 81 ARG A CA 1
ATOM 624 C C . ARG A 1 81 ? -7.440 1.799 1.035 1.00 94.19 81 ARG A C 1
ATOM 626 O O . ARG A 1 81 ? -7.814 1.758 -0.137 1.00 94.19 81 ARG A O 1
ATOM 633 N N . GLN A 1 82 ? -6.182 2.020 1.382 1.00 93.94 82 GLN A N 1
ATOM 634 C CA . GLN A 1 82 ? -5.074 2.015 0.438 1.00 93.94 82 GLN A CA 1
ATOM 635 C C . GLN A 1 82 ? -4.095 0.926 0.854 1.00 93.94 82 GLN A C 1
ATOM 637 O O . GLN A 1 82 ? -3.879 0.725 2.044 1.00 93.94 82 GLN A O 1
ATOM 642 N N . PHE A 1 83 ? -3.512 0.231 -0.115 1.00 91.81 83 PHE A N 1
ATOM 643 C CA . PHE A 1 83 ? -2.581 -0.866 0.119 1.00 91.81 83 PHE A CA 1
ATOM 644 C C . PHE A 1 83 ? -1.178 -0.471 -0.330 1.00 91.81 83 PHE A C 1
ATOM 646 O O . PHE A 1 83 ? -1.043 0.200 -1.360 1.00 91.81 83 PHE A O 1
ATOM 653 N N . PRO A 1 84 ? -0.136 -0.867 0.418 1.00 91.00 84 PRO A N 1
ATOM 654 C CA . PRO A 1 84 ? 1.229 -0.616 0.008 1.00 91.00 84 PRO A CA 1
ATOM 655 C C . PRO A 1 84 ? 1.565 -1.543 -1.157 1.00 91.00 84 PRO A C 1
ATOM 657 O O . PRO A 1 84 ? 1.266 -2.738 -1.127 1.00 91.00 84 PRO A O 1
ATOM 660 N N . VAL A 1 85 ? 2.187 -0.995 -2.191 1.00 91.00 85 VAL A N 1
ATOM 661 C CA . VAL A 1 85 ? 2.562 -1.735 -3.391 1.00 91.00 85 VAL A CA 1
ATOM 662 C C . VAL A 1 85 ? 3.980 -1.408 -3.835 1.00 91.00 85 VAL A C 1
ATOM 664 O O . VAL A 1 85 ? 4.484 -0.306 -3.609 1.00 91.00 85 VAL A O 1
ATOM 667 N N . MET A 1 86 ? 4.595 -2.360 -4.525 1.00 89.81 86 MET A N 1
ATOM 668 C CA . MET A 1 86 ? 5.788 -2.162 -5.344 1.00 89.81 86 MET A CA 1
ATOM 669 C C . MET A 1 86 ? 5.385 -2.174 -6.822 1.00 89.81 86 MET A C 1
ATOM 671 O O . MET A 1 86 ? 4.607 -3.028 -7.250 1.00 89.81 86 MET A O 1
ATOM 675 N N . TYR A 1 87 ? 5.923 -1.241 -7.602 1.00 89.19 87 TYR A N 1
ATOM 676 C CA . TYR A 1 87 ? 5.747 -1.200 -9.053 1.00 89.19 87 TYR A CA 1
ATOM 677 C C . TYR A 1 87 ? 6.870 -1.977 -9.752 1.00 89.19 87 TYR A C 1
ATOM 679 O O . TYR A 1 87 ? 8.029 -1.903 -9.347 1.00 89.19 87 TYR A O 1
ATOM 687 N N . PHE A 1 88 ? 6.550 -2.681 -10.8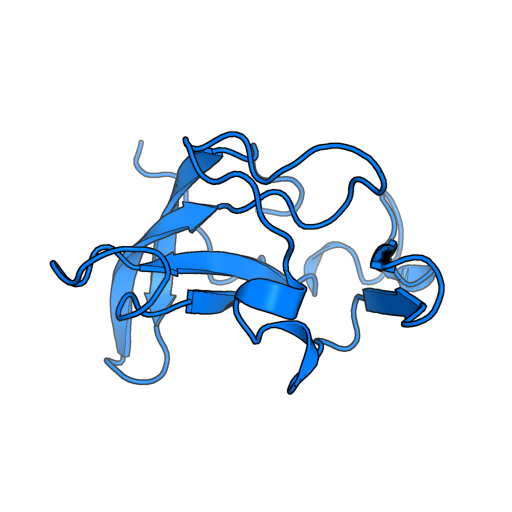41 1.00 86.81 88 PHE A N 1
ATOM 688 C CA . PHE A 1 88 ? 7.551 -3.351 -11.682 1.00 86.81 88 PHE A CA 1
ATOM 689 C C . PHE A 1 88 ? 8.183 -2.365 -12.679 1.00 86.81 88 PHE A C 1
ATOM 691 O O . PHE A 1 88 ? 7.929 -2.422 -13.880 1.00 86.81 88 PHE A O 1
ATOM 698 N N . ASP A 1 89 ? 9.005 -1.443 -12.181 1.00 82.81 89 ASP A N 1
ATOM 699 C CA . ASP A 1 89 ? 9.657 -0.389 -12.978 1.00 82.81 89 ASP A CA 1
ATOM 700 C C . ASP A 1 89 ? 11.032 -0.785 -13.555 1.00 82.81 89 ASP A C 1
ATOM 702 O O . ASP A 1 89 ? 11.682 0.009 -14.237 1.00 82.81 89 ASP A O 1
ATOM 706 N N . GLY A 1 90 ? 11.470 -2.025 -13.316 1.00 81.56 90 GLY A N 1
ATOM 707 C CA . GLY A 1 90 ? 12.755 -2.551 -13.783 1.00 81.56 90 GLY A CA 1
ATOM 708 C C . GLY A 1 90 ? 13.968 -2.042 -12.998 1.00 81.56 90 GLY A C 1
ATOM 709 O O . GLY A 1 90 ? 15.099 -2.267 -13.433 1.00 81.56 90 GLY A O 1
ATOM 710 N N . LEU A 1 91 ? 13.757 -1.363 -11.866 1.00 84.62 91 LEU A N 1
ATOM 711 C CA . LEU A 1 91 ? 14.819 -0.880 -10.987 1.00 84.62 91 LEU A CA 1
ATOM 712 C C . LEU A 1 91 ? 15.106 -1.865 -9.846 1.00 84.62 91 LEU A C 1
ATOM 714 O O . LEU A 1 91 ? 14.270 -2.686 -9.470 1.00 84.62 91 LEU A O 1
ATOM 718 N N . ASP A 1 92 ? 16.308 -1.766 -9.271 1.00 80.25 92 ASP A N 1
ATOM 719 C CA . ASP A 1 92 ? 16.720 -2.624 -8.156 1.00 80.25 92 ASP A CA 1
ATOM 720 C C . ASP A 1 92 ? 15.863 -2.354 -6.905 1.00 80.25 92 ASP A C 1
ATOM 722 O O . ASP A 1 92 ? 15.925 -1.277 -6.300 1.00 80.25 92 ASP A O 1
ATOM 726 N N . PHE A 1 93 ? 15.106 -3.358 -6.471 1.00 76.38 93 PHE A N 1
ATOM 727 C CA . PHE A 1 93 ? 14.415 -3.347 -5.184 1.00 76.38 93 PHE A CA 1
ATOM 728 C C . PHE A 1 93 ? 15.394 -3.674 -4.039 1.00 76.38 93 PHE A C 1
ATOM 730 O O . PHE A 1 93 ? 16.278 -4.515 -4.225 1.00 76.38 93 PHE A O 1
ATOM 737 N N . PRO A 1 94 ? 15.276 -3.066 -2.840 1.00 72.06 94 PRO A N 1
ATOM 738 C CA . PRO A 1 94 ? 14.317 -2.028 -2.420 1.00 72.06 94 PRO A CA 1
ATOM 739 C C . PRO A 1 94 ? 14.791 -0.587 -2.678 1.00 72.06 94 PRO A C 1
ATOM 741 O O . PRO A 1 94 ? 14.024 0.353 -2.517 1.00 72.06 94 PRO A O 1
ATOM 744 N N . SER A 1 95 ? 16.070 -0.384 -3.014 1.00 71.62 95 SER A N 1
ATOM 745 C CA . SER A 1 95 ? 16.705 0.942 -2.908 1.00 71.62 95 SER A CA 1
ATOM 746 C C . SER A 1 95 ? 16.368 1.914 -4.042 1.00 71.62 95 SER A C 1
ATOM 748 O O . SER A 1 95 ? 16.550 3.119 -3.876 1.00 71.62 95 SER A O 1
ATOM 750 N N . LYS A 1 96 ? 15.919 1.411 -5.197 1.00 71.00 96 LYS A N 1
ATOM 751 C CA . LYS A 1 96 ? 15.624 2.220 -6.392 1.00 71.00 96 LYS A CA 1
ATOM 752 C C . LYS A 1 96 ? 14.215 2.014 -6.937 1.00 71.00 96 LYS A C 1
ATOM 754 O O . LYS A 1 96 ? 13.756 2.847 -7.709 1.00 71.00 96 LYS A O 1
ATOM 759 N N . SER A 1 97 ? 13.565 0.915 -6.570 1.00 76.06 97 SER A N 1
ATOM 760 C CA . SER A 1 97 ? 12.209 0.578 -6.997 1.00 76.06 97 SER A CA 1
ATOM 761 C C . SER A 1 97 ? 11.184 1.585 -6.497 1.00 76.06 97 SER A C 1
ATOM 763 O O . SER A 1 97 ? 11.206 1.991 -5.332 1.00 76.06 97 SER A O 1
ATOM 765 N N . SER A 1 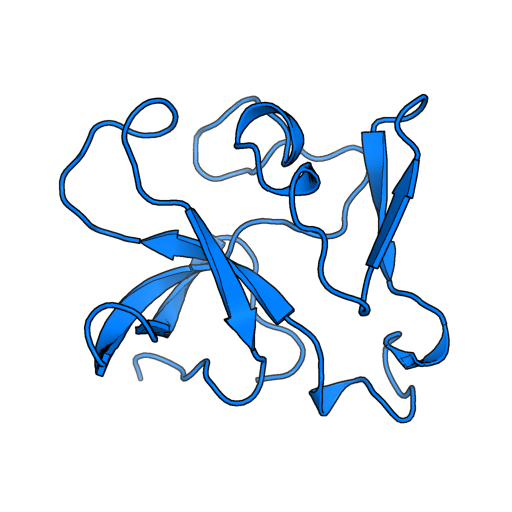98 ? 10.221 1.903 -7.348 1.00 85.06 98 SER A N 1
ATOM 766 C CA . SER A 1 98 ? 9.064 2.698 -6.972 1.00 85.06 98 SER A CA 1
ATOM 767 C C . SER A 1 98 ? 8.144 1.883 -6.064 1.00 85.06 98 SER A C 1
ATOM 769 O O . SER A 1 98 ? 7.686 0.794 -6.417 1.00 85.06 98 SER A O 1
ATOM 771 N N . VAL A 1 99 ? 7.833 2.444 -4.901 1.00 88.62 99 VAL A N 1
ATOM 772 C CA . VAL A 1 99 ? 6.812 1.947 -3.974 1.00 88.62 99 VAL A CA 1
ATOM 773 C C . VAL A 1 99 ? 5.772 3.036 -3.736 1.00 88.62 99 VAL A C 1
ATOM 775 O O . VAL A 1 99 ? 6.033 4.223 -3.947 1.00 88.62 99 VAL A O 1
ATOM 778 N N . GLY A 1 100 ? 4.572 2.652 -3.321 1.00 90.31 100 GLY A N 1
ATOM 779 C CA . GLY A 1 100 ? 3.541 3.622 -2.979 1.00 90.31 100 GLY A CA 1
ATOM 780 C C . GLY A 1 100 ? 2.281 2.989 -2.425 1.00 90.31 100 GLY A C 1
ATOM 781 O O . GLY A 1 100 ? 2.248 1.802 -2.124 1.00 90.31 100 GLY A O 1
ATOM 782 N N . TRP A 1 101 ? 1.239 3.805 -2.322 1.00 92.19 101 TRP A N 1
ATOM 783 C CA . TRP A 1 101 ? -0.077 3.402 -1.847 1.00 92.19 101 TRP A CA 1
ATOM 784 C C . TRP A 1 101 ? -1.069 3.421 -3.010 1.00 92.19 101 TRP A C 1
ATOM 786 O O . TRP A 1 101 ? -1.110 4.391 -3.768 1.00 92.19 101 TRP A O 1
ATOM 796 N N . VAL A 1 102 ? -1.851 2.353 -3.165 1.00 93.19 102 VAL A N 1
ATOM 797 C CA . VAL A 1 102 ? -2.906 2.239 -4.186 1.00 93.19 102 VAL A CA 1
ATOM 798 C C . VAL A 1 102 ? -4.243 2.029 -3.495 1.00 93.19 102 VAL A C 1
ATOM 800 O O . VAL A 1 102 ? -4.361 1.175 -2.617 1.00 93.19 102 VAL A O 1
ATOM 803 N N . ALA A 1 103 ? -5.256 2.806 -3.876 1.00 93.88 103 ALA A N 1
ATOM 804 C CA . ALA A 1 103 ? -6.591 2.677 -3.310 1.00 93.88 103 ALA A CA 1
ATOM 805 C C . ALA A 1 103 ? -7.219 1.321 -3.648 1.00 93.88 103 ALA A C 1
ATOM 807 O O . ALA A 1 103 ? -7.028 0.777 -4.732 1.00 93.88 103 ALA A O 1
ATOM 808 N N . ALA A 1 104 ? -8.048 0.806 -2.744 1.00 92.81 104 ALA A N 1
ATOM 809 C CA . ALA A 1 104 ? -8.816 -0.420 -2.923 1.00 92.81 104 ALA A CA 1
ATOM 810 C C . ALA A 1 104 ? -9.640 -0.425 -4.224 1.00 92.81 104 ALA A C 1
ATOM 812 O O . ALA A 1 104 ? -9.791 -1.470 -4.862 1.00 92.81 104 ALA A O 1
ATOM 813 N N . ASN A 1 105 ? -10.163 0.740 -4.618 1.00 92.62 105 ASN A N 1
ATOM 814 C CA . ASN A 1 105 ? -10.935 0.938 -5.850 1.00 92.62 105 ASN A CA 1
ATOM 815 C C . ASN A 1 105 ? -10.059 1.029 -7.111 1.00 92.62 105 ASN A C 1
ATOM 817 O O . ASN A 1 105 ? -10.550 0.800 -8.213 1.00 92.62 105 ASN A O 1
ATOM 821 N N . ASP A 1 106 ? -8.768 1.294 -6.932 1.00 94.00 106 ASP A N 1
ATOM 822 C CA . ASP A 1 106 ? -7.756 1.413 -7.983 1.00 94.00 106 ASP A CA 1
ATOM 823 C C . ASP A 1 106 ? -6.886 0.147 -8.088 1.00 94.00 106 ASP A C 1
ATOM 825 O O . ASP A 1 106 ? -5.819 0.169 -8.702 1.00 94.00 106 ASP A O 1
ATOM 829 N N . LEU A 1 107 ? -7.345 -0.962 -7.493 1.00 93.44 107 LEU A N 1
ATOM 830 C CA . LEU A 1 107 ? -6.697 -2.270 -7.523 1.00 93.44 107 LEU A CA 1
ATOM 831 C C . LEU A 1 107 ? -7.630 -3.320 -8.147 1.00 93.44 107 LEU A C 1
ATOM 833 O O . LEU A 1 107 ? -8.760 -3.515 -7.684 1.00 93.44 107 LEU A O 1
ATOM 837 N N . GLN A 1 108 ? -7.142 -4.025 -9.167 1.00 93.88 108 GLN A N 1
ATOM 838 C CA . GLN A 1 108 ? -7.872 -5.069 -9.894 1.00 93.88 108 GLN A CA 1
ATOM 839 C C . GLN A 1 108 ? -7.065 -6.369 -9.960 1.00 93.88 108 GLN A C 1
ATOM 841 O O . GLN A 1 108 ? -5.836 -6.345 -10.001 1.00 93.88 108 GLN A O 1
ATOM 846 N N . SER A 1 109 ? -7.752 -7.511 -9.984 1.00 89.88 109 SER A N 1
ATOM 847 C CA . SER A 1 109 ? -7.117 -8.809 -10.238 1.00 89.88 109 SER A CA 1
ATOM 848 C C . SER A 1 109 ? -6.612 -8.879 -11.681 1.00 89.88 109 SER A C 1
ATOM 850 O O . SER A 1 109 ? -7.183 -8.254 -12.570 1.00 89.88 109 SER A O 1
ATOM 852 N N . VAL A 1 110 ? -5.547 -9.647 -11.906 1.00 82.38 110 VAL A N 1
ATOM 853 C CA . VAL A 1 110 ? -4.935 -9.883 -13.230 1.00 82.38 110 VAL A CA 1
ATOM 854 C C . VAL A 1 110 ? -5.545 -11.080 -13.985 1.00 82.38 110 VAL A C 1
ATOM 856 O O . VAL A 1 110 ? -4.937 -11.544 -14.947 1.00 82.38 110 VAL A O 1
ATOM 859 N N . ASP A 1 111 ? -6.705 -11.583 -13.542 1.00 62.75 111 ASP A N 1
ATOM 860 C CA . ASP A 1 111 ? -7.392 -12.759 -14.115 1.00 62.75 111 ASP A CA 1
ATOM 861 C C . ASP A 1 111 ? -7.885 -12.548 -15.560 1.00 62.75 111 ASP A C 1
ATOM 863 O O . ASP A 1 111 ? -8.430 -11.459 -15.863 1.00 62.75 111 ASP A O 1
#

Secondary structure (DSSP, 8-state):
--SPPTT-EEEEEETTTTEEEEEEEP--S-TT---TTT----TTTTTTTTT--TTEEEETTTTEEEE-GGGSTTSTTGGG-EEEEEE--SSPTTTTS-EEEEEGGGEEE--

Sequence (111 aa):
IVDPTPGGIYLGYWSKSREWQAVLVLSGVAPEQPIDIGFAGTIQDLGLTEQLPPCYTYDPQTGILDWQEDYKDGGPLVTERQFPVMYFDGLDFPSKSSVGWVAANDLQSVD

pLDDT: mean 83.37, std 11.77, range [44.28, 95.94]

Radius of gyration: 13.33 Å; chains: 1; bounding box: 34×23×35 Å

Organism: NCBI:txid307937

Foldseek 3Di:
DLDDDQQDWWFFQDPVVRDTAIKGFFDQADLPDARPPPDRDACVVLVAVVDDDPQWDADPVSRGIDGDPQCPVVHPCSQQDWTKIWGPPVDDPPPPTDIYTGGSVRIGHPD